Protein AF-A0A923SDI9-F1 (afdb_monomer_lite)

Foldseek 3Di:
DDDDDDPDDPPDQDVVNPPPPPPCPDPCCVVLVPQPVVRHDSVVVVVVCVVPNPVRVVVVVLVVVLVVCVVPPDPDPVSNVVNVVSVVVVVVVVVVVVVVVVVVVVVVVVVLVVCCVPPVVCNVVVVVVVVVVVVVVVD

Secondary structure (DSSP, 8-state):
--------------TT-----------THHHHHTS-TTT--HHHHHHHHHH--HHHHHHHHHHHHHHHHHHS--SSHHHHHHHHHHHHHHHHHHHHHHHHHHHHHHHHHHHHHHHHHH-GGGHHHHHHHHHHHHHHHT-

Radius of gyration: 24.6 Å; chains: 1; bounding box: 44×73×56 Å

Organism: NCBI:txid2764187

Structure (mmCIF, N/CA/C/O backbone):
data_AF-A0A923SDI9-F1
#
_entry.id   AF-A0A923SDI9-F1
#
loop_
_atom_site.group_PDB
_atom_site.id
_atom_site.type_symbol
_atom_site.label_atom_id
_atom_site.label_alt_id
_atom_site.label_comp_id
_atom_site.label_asym_id
_atom_site.label_entity_id
_atom_site.label_seq_id
_atom_site.pdbx_PDB_ins_code
_atom_site.Cartn_x
_atom_site.Cartn_y
_atom_site.Cartn_z
_atom_site.occupancy
_atom_site.B_iso_or_equiv
_atom_site.auth_seq_id
_atom_site.auth_comp_id
_atom_site.auth_asym_id
_atom_site.auth_atom_id
_atom_site.pdbx_PDB_model_num
ATOM 1 N N . MET A 1 1 ? -9.610 52.492 10.410 1.00 44.06 1 MET A N 1
ATOM 2 C CA . MET A 1 1 ? -9.908 52.065 9.026 1.00 44.06 1 MET A CA 1
ATOM 3 C C . MET A 1 1 ? -8.611 52.076 8.240 1.00 44.06 1 MET A C 1
ATOM 5 O O . MET A 1 1 ? -8.122 53.151 7.933 1.00 44.06 1 MET A O 1
ATOM 9 N N . PHE A 1 2 ? -8.050 50.902 7.959 1.00 43.84 2 PHE A N 1
ATOM 10 C CA . PHE A 1 2 ? -6.986 50.735 6.970 1.00 43.84 2 PHE A CA 1
ATOM 11 C C . PHE A 1 2 ? -7.549 49.837 5.867 1.00 43.84 2 PHE A C 1
ATOM 13 O O . PHE A 1 2 ? -7.864 48.682 6.156 1.00 43.84 2 PHE A O 1
ATOM 20 N N . PRO A 1 3 ? -7.784 50.359 4.655 1.00 58.84 3 PRO A N 1
ATOM 21 C CA . PRO A 1 3 ? -8.307 49.565 3.560 1.00 58.84 3 PRO A CA 1
ATOM 22 C C . PRO A 1 3 ? -7.143 48.948 2.758 1.00 58.84 3 PRO A C 1
ATOM 24 O O . PRO A 1 3 ? -6.046 49.500 2.744 1.00 58.84 3 PRO A O 1
ATOM 27 N N . TRP A 1 4 ? -7.422 47.840 2.061 1.00 59.81 4 TRP A N 1
ATOM 28 C CA . TRP A 1 4 ? -6.600 47.224 0.998 1.00 59.81 4 TRP A CA 1
ATOM 29 C C . TRP A 1 4 ? -5.514 46.211 1.415 1.00 59.81 4 TRP A C 1
ATOM 31 O O . TRP A 1 4 ? -4.319 46.428 1.243 1.00 59.81 4 TRP A O 1
ATOM 41 N N . PHE A 1 5 ? -5.955 45.017 1.826 1.00 55.94 5 PHE A N 1
ATOM 42 C CA . PHE A 1 5 ? -5.216 43.779 1.556 1.00 55.94 5 PHE A CA 1
ATOM 43 C C . PHE A 1 5 ? -5.423 43.394 0.084 1.00 55.94 5 PHE A C 1
ATOM 45 O O . PHE A 1 5 ? -6.479 42.876 -0.272 1.00 55.94 5 PHE A O 1
ATOM 52 N N . PHE A 1 6 ? -4.430 43.631 -0.772 1.00 58.03 6 PHE A N 1
ATOM 53 C CA . PHE A 1 6 ? -4.357 43.009 -2.096 1.00 58.03 6 PHE A CA 1
ATOM 54 C C . PHE A 1 6 ? -3.270 41.931 -2.057 1.00 58.03 6 PHE A C 1
ATOM 56 O O . PHE A 1 6 ? -2.078 42.219 -2.129 1.00 58.03 6 PHE A O 1
ATOM 63 N N . PHE A 1 7 ? -3.696 40.676 -1.902 1.00 59.56 7 PHE A N 1
ATOM 64 C CA . PHE A 1 7 ? -2.861 39.501 -2.131 1.00 59.56 7 PHE A CA 1
ATOM 65 C C . PHE A 1 7 ? -2.579 39.404 -3.633 1.00 59.56 7 PHE A C 1
ATOM 67 O O . PHE A 1 7 ? -3.379 38.861 -4.390 1.00 59.56 7 PHE A O 1
ATOM 74 N N . TRP A 1 8 ? -1.456 39.962 -4.076 1.00 56.59 8 TRP A N 1
ATOM 75 C CA . TRP A 1 8 ? -0.967 39.774 -5.437 1.00 56.59 8 TRP A CA 1
ATOM 76 C C . TRP A 1 8 ? 0.191 38.773 -5.414 1.00 56.59 8 TRP A C 1
ATOM 78 O O . TRP A 1 8 ? 1.306 39.110 -5.026 1.00 56.59 8 TRP A O 1
ATOM 88 N N . ALA A 1 9 ? -0.094 37.527 -5.798 1.00 61.22 9 ALA A N 1
ATOM 89 C CA . ALA A 1 9 ? 0.894 36.474 -6.024 1.00 61.22 9 ALA A CA 1
ATOM 90 C C . ALA A 1 9 ? 0.818 36.036 -7.498 1.00 61.22 9 ALA A C 1
ATOM 92 O O . ALA A 1 9 ? 0.114 35.073 -7.812 1.00 61.22 9 ALA A O 1
ATOM 93 N N . PRO A 1 10 ? 1.469 36.752 -8.434 1.00 60.97 10 PRO A N 1
ATOM 94 C CA . PRO A 1 10 ? 1.494 36.337 -9.828 1.00 60.97 10 PRO A CA 1
ATOM 95 C C . PRO A 1 10 ? 2.308 35.043 -9.943 1.00 60.97 10 PRO A C 1
ATOM 97 O O . PRO A 1 10 ? 3.524 35.026 -9.765 1.00 60.97 10 PRO A O 1
ATOM 100 N N . GLN A 1 11 ? 1.624 33.938 -10.223 1.00 64.25 11 GLN A N 1
ATOM 101 C CA . GLN A 1 11 ? 2.257 32.669 -10.566 1.00 64.25 11 GLN A CA 1
ATOM 102 C C . GLN A 1 11 ? 2.806 32.798 -11.994 1.00 64.25 11 GLN A C 1
ATOM 104 O O . GLN A 1 11 ? 2.059 32.698 -12.965 1.00 64.25 11 GLN A O 1
ATOM 109 N N . VAL A 1 12 ? 4.100 33.092 -12.128 1.00 59.28 12 VAL A N 1
ATOM 110 C CA . VAL A 1 12 ? 4.777 33.159 -13.430 1.00 59.28 12 VAL A CA 1
ATOM 111 C C . VAL A 1 12 ? 5.273 31.762 -13.791 1.00 59.28 12 VAL A C 1
ATOM 113 O O . VAL A 1 12 ? 6.305 31.313 -13.300 1.00 59.28 12 VAL A O 1
ATOM 116 N N . THR A 1 13 ? 4.539 31.064 -14.653 1.00 60.31 13 THR A N 1
ATOM 117 C CA . THR A 1 13 ? 4.985 29.797 -15.245 1.00 60.31 13 THR A CA 1
ATOM 118 C C . THR A 1 13 ? 5.762 30.082 -16.527 1.00 60.31 13 THR A C 1
ATOM 120 O O . THR A 1 13 ? 5.194 30.562 -17.509 1.00 60.31 13 THR A O 1
ATOM 123 N N . LEU A 1 14 ? 7.067 29.803 -16.525 1.00 65.94 14 LEU A N 1
ATOM 124 C CA . LEU A 1 14 ? 7.900 29.893 -17.725 1.00 65.94 14 LEU A CA 1
ATOM 125 C C . LEU A 1 14 ? 7.506 28.789 -18.725 1.00 65.94 14 LEU A C 1
ATOM 127 O O . LEU A 1 14 ? 7.235 27.659 -18.301 1.00 65.94 14 LEU A O 1
ATOM 131 N N . PRO A 1 15 ? 7.503 29.057 -20.045 1.00 50.81 15 PRO A N 1
ATOM 132 C CA . PRO A 1 15 ? 7.384 27.988 -21.029 1.00 50.81 15 PRO A CA 1
ATOM 133 C C . PRO A 1 15 ? 8.566 27.026 -20.824 1.00 50.81 15 PRO A C 1
ATOM 135 O O . PRO A 1 15 ? 9.697 27.477 -20.670 1.00 50.81 15 PRO A O 1
ATOM 138 N N . PHE A 1 16 ? 8.284 25.719 -20.763 1.00 56.66 16 PHE A N 1
ATOM 139 C CA . PHE A 1 16 ? 9.188 24.616 -20.366 1.00 56.66 16 PHE A CA 1
ATOM 140 C C . PHE A 1 16 ? 9.377 24.359 -18.854 1.00 56.66 16 PHE A C 1
ATOM 142 O O . PHE A 1 16 ? 10.070 23.413 -18.493 1.00 56.66 16 PHE A O 1
ATOM 149 N N . GLY A 1 17 ? 8.714 25.110 -17.969 1.00 58.06 17 GLY A N 1
ATOM 150 C CA . GLY A 1 17 ? 8.682 24.866 -16.517 1.00 58.06 17 GLY A CA 1
ATOM 151 C C . GLY A 1 17 ? 7.433 24.110 -16.050 1.00 58.06 17 GLY A C 1
ATOM 152 O O . GLY A 1 17 ? 6.750 24.569 -15.139 1.00 58.06 17 GLY A O 1
ATOM 153 N N . GLY A 1 18 ? 7.079 23.004 -16.713 1.00 61.44 18 GLY A N 1
ATOM 154 C CA . GLY A 1 18 ? 5.970 22.146 -16.274 1.00 61.44 18 GLY A CA 1
ATOM 155 C C . GLY A 1 18 ? 6.268 21.471 -14.931 1.00 61.44 18 GLY A C 1
ATOM 156 O O . GLY A 1 18 ? 7.435 21.349 -14.559 1.00 61.44 18 GLY A O 1
ATOM 157 N N . SER A 1 19 ? 5.225 21.030 -14.212 1.00 56.72 19 SER A N 1
ATOM 158 C CA . SER A 1 19 ? 5.360 20.268 -12.963 1.00 56.72 19 SER A CA 1
ATOM 159 C C . SER A 1 19 ? 6.345 19.122 -13.153 1.00 56.72 19 SER A C 1
ATOM 161 O O . SER A 1 19 ? 6.042 18.121 -13.802 1.00 56.72 19 SER A O 1
ATOM 163 N N . VAL A 1 20 ? 7.541 19.281 -12.594 1.00 54.09 20 VAL A N 1
ATOM 164 C CA . VAL A 1 20 ? 8.509 18.201 -12.515 1.00 54.09 20 VAL A CA 1
ATOM 165 C C . VAL A 1 20 ? 7.911 17.209 -11.529 1.00 54.09 20 VAL A C 1
ATOM 167 O O . VAL A 1 20 ? 7.858 17.487 -10.331 1.00 54.09 20 VAL A O 1
ATOM 170 N N . ALA A 1 21 ? 7.422 16.073 -12.022 1.00 50.22 21 ALA A N 1
ATOM 171 C CA . ALA A 1 21 ? 7.197 14.907 -11.184 1.00 50.22 21 ALA A CA 1
ATOM 172 C C . ALA A 1 21 ? 8.580 14.426 -10.728 1.00 50.22 21 ALA A C 1
ATOM 174 O O . ALA A 1 21 ? 9.191 13.551 -11.336 1.00 50.22 21 ALA A O 1
ATOM 175 N N . GLN A 1 22 ? 9.141 15.095 -9.719 1.00 44.72 22 GLN A N 1
ATOM 176 C CA . GLN A 1 22 ? 10.300 14.573 -9.021 1.00 44.72 22 GLN A CA 1
ATOM 177 C C . GLN A 1 22 ? 9.825 13.315 -8.311 1.00 44.72 22 GLN A C 1
ATOM 179 O O . GLN A 1 22 ? 9.037 13.383 -7.368 1.00 44.72 22 GLN A O 1
ATOM 184 N N . GLN A 1 23 ? 10.302 12.167 -8.779 1.00 46.09 23 GLN A N 1
ATOM 185 C CA . GLN A 1 23 ? 10.307 10.950 -7.990 1.00 46.09 23 GLN A CA 1
ATOM 186 C C . GLN A 1 23 ? 11.267 11.195 -6.825 1.00 46.09 23 GLN A C 1
ATOM 188 O O . GLN A 1 23 ? 12.472 10.972 -6.913 1.00 46.09 23 GLN A O 1
ATOM 193 N N . ILE A 1 24 ? 10.729 11.776 -5.755 1.00 39.97 24 ILE A N 1
ATOM 194 C CA . ILE A 1 24 ? 11.396 11.848 -4.466 1.00 39.97 24 ILE A CA 1
ATOM 195 C C . ILE A 1 24 ? 11.238 10.449 -3.881 1.00 39.97 24 ILE A C 1
ATOM 197 O O . ILE A 1 24 ? 10.282 10.188 -3.161 1.00 39.97 24 ILE A O 1
ATOM 201 N N . GLU A 1 25 ? 12.135 9.530 -4.228 1.00 43.91 25 GLU A N 1
ATOM 202 C CA . GLU A 1 25 ? 12.430 8.408 -3.340 1.00 43.91 25 GLU A CA 1
ATOM 203 C C . GLU A 1 25 ? 13.162 9.023 -2.146 1.00 43.91 25 GLU A C 1
ATOM 205 O O . GLU A 1 25 ? 14.319 9.431 -2.286 1.00 43.91 25 GLU A O 1
ATOM 210 N N . PRO A 1 26 ? 12.501 9.225 -0.993 1.00 44.53 26 PRO A N 1
ATOM 211 C CA . PRO A 1 26 ? 13.166 9.843 0.133 1.00 44.53 26 PRO A CA 1
ATOM 212 C C . PRO A 1 26 ? 14.216 8.841 0.594 1.00 44.53 26 PRO A C 1
ATOM 214 O O . PRO A 1 26 ? 13.867 7.717 0.953 1.00 44.53 26 PRO A O 1
ATOM 217 N N . ASP A 1 27 ? 15.490 9.228 0.607 1.00 51.22 27 ASP A N 1
ATOM 218 C CA . ASP A 1 27 ? 16.505 8.449 1.305 1.00 51.22 27 ASP A CA 1
ATOM 219 C C . ASP A 1 27 ? 16.115 8.397 2.786 1.00 51.22 27 ASP A C 1
ATOM 221 O O . ASP A 1 27 ? 16.438 9.296 3.551 1.00 51.22 27 ASP A O 1
ATOM 225 N N . THR A 1 28 ? 15.396 7.362 3.223 1.00 59.88 28 THR A N 1
ATOM 226 C CA . THR A 1 28 ? 14.901 7.258 4.602 1.00 59.88 28 THR A CA 1
ATOM 227 C C . THR A 1 28 ? 16.031 7.135 5.628 1.00 59.88 28 THR A C 1
ATOM 229 O O . THR A 1 28 ? 15.759 7.032 6.823 1.00 59.88 28 THR A O 1
ATOM 232 N N . SER A 1 29 ? 17.306 7.163 5.209 1.00 62.03 29 SER A N 1
ATOM 233 C CA . SER A 1 29 ? 18.434 7.329 6.120 1.00 62.03 29 SER A CA 1
ATOM 234 C C . SER A 1 29 ? 18.235 8.523 7.057 1.00 62.03 29 SER 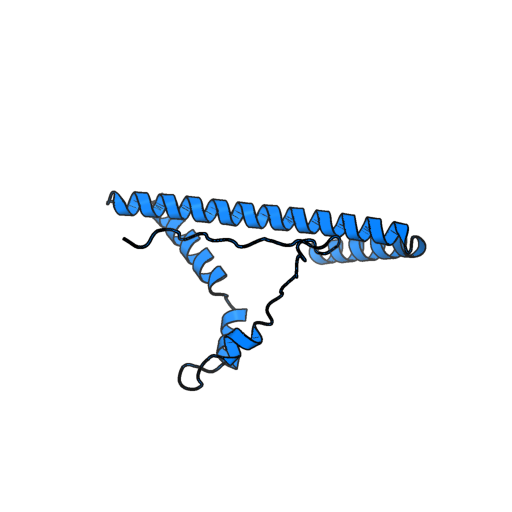A C 1
ATOM 236 O O . SER A 1 29 ? 18.514 8.364 8.242 1.00 62.03 29 SER A O 1
ATOM 238 N N . TRP A 1 30 ? 17.658 9.645 6.595 1.00 61.78 30 TRP A N 1
ATOM 239 C CA . TRP A 1 30 ? 17.371 10.815 7.441 1.00 61.78 30 TRP A CA 1
ATOM 240 C C . TRP A 1 30 ? 16.328 10.530 8.531 1.00 61.78 30 TRP A C 1
ATOM 242 O O . TRP A 1 30 ? 16.444 11.061 9.634 1.00 61.78 30 TRP A O 1
ATOM 252 N N . PHE A 1 31 ? 15.345 9.662 8.260 1.00 65.38 31 PHE A N 1
ATOM 253 C CA . PHE A 1 31 ? 14.295 9.293 9.215 1.00 65.38 31 PHE A CA 1
ATOM 254 C C . PHE A 1 31 ? 14.873 8.519 10.408 1.00 65.38 31 PHE A C 1
ATOM 256 O O . PHE A 1 31 ? 14.553 8.815 11.555 1.00 65.38 31 PHE A O 1
ATOM 263 N N . PHE A 1 32 ? 15.786 7.577 10.148 1.00 61.78 32 PHE A N 1
ATOM 264 C CA . PHE A 1 32 ? 16.441 6.794 11.205 1.00 61.78 32 PHE A CA 1
ATOM 265 C C . PHE A 1 32 ? 17.663 7.501 11.810 1.00 61.78 32 PHE A C 1
ATOM 267 O O . PHE A 1 32 ? 17.962 7.305 12.984 1.00 61.78 32 PHE A O 1
ATOM 274 N N . ALA A 1 33 ? 18.373 8.335 11.044 1.00 60.53 33 ALA A N 1
ATOM 275 C CA . ALA A 1 33 ? 19.525 9.100 11.530 1.00 60.53 33 ALA A CA 1
ATOM 276 C C . ALA A 1 33 ? 19.131 10.238 12.485 1.00 60.53 33 ALA A C 1
ATOM 278 O O . ALA A 1 33 ? 19.978 10.721 13.232 1.00 60.53 33 ALA A O 1
ATOM 279 N N . GLY A 1 34 ? 17.863 10.657 12.468 1.00 61.69 34 GLY A N 1
ATOM 280 C CA . GLY A 1 34 ? 17.315 11.650 13.390 1.00 61.69 34 GLY A CA 1
ATOM 281 C C . GLY A 1 34 ? 16.914 11.102 14.761 1.00 61.69 34 GLY A C 1
ATOM 282 O O . GLY A 1 34 ? 16.484 11.897 15.592 1.00 61.69 34 GLY A O 1
ATOM 283 N N . ILE A 1 35 ? 17.025 9.789 15.010 1.00 59.94 35 ILE A N 1
ATOM 284 C CA . ILE A 1 35 ? 16.689 9.190 16.308 1.00 59.94 35 ILE A CA 1
ATOM 285 C C . ILE A 1 35 ? 17.804 9.545 17.306 1.00 59.94 35 ILE A C 1
ATOM 287 O O . ILE A 1 35 ? 18.949 9.125 17.106 1.00 59.94 35 ILE A O 1
ATOM 291 N N . PRO A 1 36 ? 17.506 10.325 18.363 1.00 56.25 36 PRO A N 1
ATOM 292 C CA . PRO A 1 36 ? 18.473 10.630 19.411 1.00 56.25 36 PRO A CA 1
ATOM 293 C C . PRO A 1 36 ? 19.029 9.334 20.022 1.00 56.25 36 PRO A C 1
ATOM 295 O O . PRO A 1 36 ? 18.276 8.384 20.228 1.00 56.25 36 PRO A O 1
ATOM 298 N N . GLN A 1 37 ? 20.333 9.265 20.317 1.00 60.50 37 GLN A N 1
ATOM 299 C CA . GLN A 1 37 ? 20.951 8.035 20.855 1.00 60.50 37 GLN A CA 1
ATOM 300 C C . GLN A 1 37 ? 20.368 7.606 22.215 1.00 60.50 37 GLN A C 1
ATOM 302 O O . GLN A 1 37 ? 20.487 6.448 22.604 1.00 60.50 37 GLN A O 1
ATOM 307 N N . ASP A 1 38 ? 19.735 8.534 22.930 1.00 64.00 38 ASP A N 1
ATOM 308 C CA . ASP A 1 38 ? 18.982 8.326 24.166 1.00 64.00 38 ASP A CA 1
ATOM 309 C C . ASP A 1 38 ? 17.543 7.825 23.942 1.00 64.00 38 ASP A C 1
ATOM 311 O O . ASP A 1 38 ? 16.926 7.320 24.878 1.00 64.00 38 ASP A O 1
ATOM 315 N N . ALA A 1 39 ? 17.015 7.917 22.717 1.00 58.72 39 ALA A N 1
ATOM 316 C CA . ALA A 1 39 ? 15.681 7.448 22.338 1.00 58.72 39 ALA A CA 1
ATOM 317 C C . ALA A 1 39 ? 15.681 6.055 21.675 1.00 58.72 39 ALA A C 1
ATOM 319 O O . ALA A 1 39 ? 14.643 5.395 21.670 1.00 58.72 39 ALA A O 1
ATOM 320 N N . GLY A 1 40 ? 16.816 5.593 21.134 1.00 66.12 40 GLY A N 1
ATOM 321 C CA . GLY A 1 40 ? 16.952 4.258 20.538 1.00 66.12 40 GLY A CA 1
ATOM 322 C C . GLY A 1 40 ? 18.235 4.068 19.719 1.00 66.12 40 GLY A C 1
ATOM 323 O O . GLY A 1 40 ? 18.979 5.017 19.482 1.00 66.12 40 GLY A O 1
ATOM 324 N N . ASP A 1 41 ? 18.496 2.833 19.269 1.00 75.75 41 ASP A N 1
ATOM 325 C CA . ASP A 1 41 ? 19.596 2.519 18.339 1.00 75.75 41 ASP A CA 1
ATOM 326 C C . ASP A 1 41 ? 19.087 2.559 16.883 1.00 75.75 41 ASP A C 1
ATOM 328 O O . ASP A 1 41 ? 18.350 1.657 16.471 1.00 75.75 41 ASP A O 1
ATOM 332 N N . PRO A 1 42 ? 19.528 3.527 16.055 1.00 74.12 42 PRO A N 1
ATOM 333 C CA . PRO A 1 42 ? 19.116 3.648 14.655 1.00 74.12 42 PRO A CA 1
ATOM 334 C C . PRO A 1 42 ? 19.307 2.381 13.810 1.00 74.12 42 PRO A C 1
ATOM 336 O O . PRO A 1 42 ? 18.553 2.139 12.864 1.00 74.12 42 PRO A O 1
ATOM 339 N N . ARG A 1 43 ? 20.328 1.562 14.107 1.00 75.81 43 ARG A N 1
ATOM 340 C CA . ARG A 1 43 ? 20.583 0.310 13.374 1.00 75.81 43 ARG A CA 1
ATOM 341 C C . ARG A 1 43 ? 19.566 -0.760 13.740 1.00 75.81 43 ARG A C 1
ATOM 343 O O . ARG A 1 43 ? 19.169 -1.535 12.871 1.00 75.81 43 ARG A O 1
ATOM 350 N N . LEU A 1 44 ? 19.178 -0.817 15.010 1.00 76.69 44 LEU A N 1
ATOM 351 C CA . LEU A 1 44 ? 18.141 -1.719 15.492 1.00 76.69 44 LEU A CA 1
ATOM 352 C C . LEU A 1 44 ? 16.771 -1.296 14.955 1.00 76.69 44 LEU A C 1
ATOM 354 O O . LEU A 1 44 ? 16.048 -2.139 14.434 1.00 76.69 44 LEU A O 1
ATOM 358 N N . GLU A 1 45 ? 16.461 -0.001 14.994 1.00 73.56 45 GLU A N 1
ATOM 359 C CA . GLU A 1 45 ? 15.200 0.559 14.490 1.00 73.56 45 GLU A CA 1
ATOM 360 C C . GLU A 1 45 ? 15.016 0.310 12.988 1.00 73.56 45 GLU A C 1
ATOM 362 O O . GLU A 1 45 ? 13.936 -0.078 12.546 1.00 73.56 45 GLU A O 1
ATOM 367 N N . ARG A 1 46 ? 16.090 0.415 12.191 1.00 75.94 46 ARG A N 1
ATOM 368 C CA . ARG A 1 46 ? 16.046 0.043 10.767 1.00 75.94 46 ARG A CA 1
ATOM 369 C C . ARG A 1 46 ? 15.711 -1.437 10.569 1.00 75.94 46 ARG A C 1
ATOM 371 O O . ARG A 1 46 ? 14.848 -1.761 9.760 1.00 75.94 46 ARG A O 1
ATOM 378 N N . LYS A 1 47 ? 16.353 -2.329 11.331 1.00 78.56 47 LYS A N 1
ATOM 379 C CA . LYS A 1 47 ? 16.061 -3.772 11.279 1.00 78.56 47 LYS A CA 1
ATOM 380 C C . LYS A 1 47 ? 14.626 -4.077 11.716 1.00 78.56 47 LYS A C 1
ATOM 382 O O . LYS A 1 47 ? 13.979 -4.929 11.121 1.00 78.56 47 LYS A O 1
ATOM 387 N N . ALA A 1 48 ? 14.113 -3.386 12.733 1.00 77.81 48 ALA A N 1
ATOM 388 C CA . ALA A 1 48 ? 12.727 -3.530 13.174 1.00 77.81 48 ALA A CA 1
ATOM 389 C C . ALA A 1 48 ? 11.734 -3.056 12.097 1.00 77.81 48 ALA A C 1
ATOM 391 O O . ALA A 1 48 ? 10.741 -3.733 11.826 1.00 77.81 48 ALA A O 1
ATOM 392 N N . PHE A 1 49 ? 12.037 -1.941 11.429 1.00 75.69 49 PHE A N 1
ATOM 393 C CA . PHE A 1 49 ? 11.245 -1.427 10.313 1.00 75.69 49 PHE A CA 1
ATOM 394 C C . PHE A 1 49 ? 11.214 -2.388 9.113 1.00 75.69 49 PHE A C 1
ATOM 396 O O . PHE A 1 49 ? 10.162 -2.547 8.493 1.00 75.69 49 PHE A O 1
ATOM 403 N N . GLU A 1 50 ? 12.328 -3.064 8.811 1.00 75.81 50 GLU A N 1
ATOM 404 C CA . GLU A 1 50 ? 12.402 -4.100 7.766 1.00 75.81 50 GLU A CA 1
ATOM 405 C C . GLU A 1 50 ? 11.509 -5.314 8.072 1.00 75.81 50 GLU A C 1
ATOM 407 O O . GLU A 1 50 ? 10.941 -5.905 7.153 1.00 75.81 50 GLU A O 1
ATOM 412 N N . ILE A 1 51 ? 11.339 -5.674 9.350 1.00 80.56 51 ILE A N 1
ATOM 413 C CA . ILE A 1 51 ? 10.458 -6.777 9.766 1.00 80.56 51 ILE A CA 1
ATOM 414 C C . ILE A 1 51 ? 8.987 -6.395 9.559 1.00 80.56 51 ILE A C 1
ATOM 416 O O . ILE A 1 51 ? 8.218 -7.147 8.954 1.00 80.56 51 ILE A O 1
ATOM 420 N N . ALA A 1 52 ? 8.577 -5.231 10.063 1.00 77.31 52 ALA A N 1
ATOM 421 C CA . ALA A 1 52 ? 7.231 -4.716 9.860 1.00 77.31 52 ALA A CA 1
ATOM 422 C C . ALA A 1 52 ? 7.218 -3.192 9.958 1.00 77.31 52 ALA A C 1
ATOM 424 O O . ALA A 1 52 ? 7.270 -2.629 11.053 1.00 77.31 52 ALA A O 1
ATOM 425 N N . SER A 1 53 ? 7.057 -2.527 8.815 1.00 82.75 53 SER A N 1
ATOM 426 C CA . SER A 1 53 ? 6.832 -1.084 8.792 1.00 82.75 53 SER A CA 1
ATOM 427 C C . SER A 1 53 ? 5.570 -0.722 9.583 1.00 82.75 53 SER A C 1
ATOM 429 O O . SER A 1 53 ? 4.619 -1.506 9.659 1.00 82.75 53 SER A O 1
ATOM 431 N N . TYR A 1 54 ? 5.518 0.491 10.138 1.00 79.62 54 TYR A N 1
ATOM 432 C CA . TYR A 1 54 ? 4.330 0.972 10.854 1.00 79.62 54 TYR A CA 1
ATOM 433 C C . TYR A 1 54 ? 3.054 0.870 10.007 1.00 79.62 54 TYR A C 1
ATOM 435 O O . TYR A 1 54 ? 2.001 0.501 10.520 1.00 79.62 54 TYR A O 1
ATOM 443 N N . GLY A 1 55 ? 3.151 1.117 8.696 1.00 82.25 55 GLY A N 1
ATOM 444 C CA . GLY A 1 55 ? 2.034 0.929 7.769 1.00 82.25 55 GLY A CA 1
ATOM 445 C C . GLY A 1 55 ? 1.547 -0.522 7.711 1.00 82.25 55 GLY A C 1
ATOM 446 O O . GLY A 1 55 ? 0.344 -0.761 7.775 1.00 82.25 55 GLY A O 1
ATOM 447 N N . ARG A 1 56 ? 2.464 -1.500 7.675 1.00 85.12 56 ARG A N 1
ATOM 448 C CA . ARG A 1 56 ? 2.115 -2.930 7.713 1.00 85.12 56 ARG A CA 1
ATOM 449 C C . ARG A 1 56 ? 1.455 -3.317 9.036 1.00 85.12 56 ARG A C 1
ATOM 451 O O . ARG A 1 56 ? 0.463 -4.037 9.029 1.00 85.12 56 ARG A O 1
ATOM 458 N N . GLN A 1 57 ? 1.974 -2.816 10.158 1.00 84.50 57 GLN A N 1
ATOM 459 C CA . GLN A 1 57 ? 1.394 -3.062 11.482 1.00 84.50 57 GLN A CA 1
ATOM 460 C C . GLN A 1 57 ? -0.033 -2.496 11.589 1.00 84.50 57 GLN A C 1
ATOM 462 O O . GLN A 1 57 ? -0.938 -3.188 12.050 1.00 84.50 57 GLN A O 1
ATOM 467 N N . LEU A 1 58 ? -0.252 -1.263 11.117 1.00 87.62 58 LEU A N 1
ATOM 468 C CA . LEU A 1 58 ? -1.574 -0.627 11.092 1.00 87.62 58 LEU A CA 1
ATOM 469 C C . LEU A 1 58 ? -2.550 -1.339 10.149 1.00 87.62 58 LEU A C 1
ATOM 471 O O . LEU A 1 58 ? -3.730 -1.453 10.482 1.00 87.62 58 LEU A O 1
ATOM 475 N N . GLY A 1 59 ? -2.068 -1.835 9.006 1.00 88.56 59 GLY A N 1
ATOM 476 C CA . GLY A 1 59 ? -2.854 -2.665 8.092 1.00 88.56 59 GLY A CA 1
ATOM 477 C C . GLY A 1 59 ? -3.375 -3.923 8.786 1.00 88.56 59 GLY A C 1
ATOM 478 O O . GLY A 1 59 ? -4.585 -4.116 8.865 1.00 88.56 59 GLY A O 1
ATOM 479 N N . LEU A 1 60 ? -2.477 -4.695 9.408 1.00 92.56 60 LEU A N 1
ATOM 480 C CA . LEU A 1 60 ? -2.837 -5.906 10.156 1.00 92.56 60 LEU A CA 1
ATOM 481 C C . LEU A 1 60 ? -3.813 -5.616 11.304 1.00 92.56 60 LEU A C 1
ATOM 483 O O . LEU A 1 60 ? -4.803 -6.323 11.478 1.00 92.56 60 LEU A O 1
ATOM 487 N N . LEU A 1 61 ? -3.570 -4.554 12.081 1.00 93.69 61 LEU A N 1
ATOM 488 C CA . LEU A 1 61 ? -4.484 -4.153 13.151 1.00 93.69 61 LEU A CA 1
ATOM 489 C C . LEU A 1 61 ? -5.873 -3.800 12.600 1.00 93.69 61 LEU A C 1
ATOM 491 O O . LEU A 1 61 ? -6.883 -4.158 13.202 1.00 93.69 61 LEU A O 1
ATOM 495 N N . THR A 1 62 ? -5.929 -3.114 11.457 1.00 93.25 62 THR A N 1
ATOM 496 C CA . THR A 1 62 ? -7.187 -2.740 10.801 1.00 93.25 62 THR A CA 1
ATOM 497 C C . THR A 1 62 ? -7.953 -3.974 10.337 1.00 93.25 62 THR A C 1
ATOM 499 O O . THR A 1 62 ? -9.150 -4.061 10.602 1.00 93.25 62 THR A O 1
ATOM 502 N N . GLU A 1 63 ? -7.280 -4.940 9.710 1.00 93.31 63 GLU A N 1
ATOM 503 C CA . GLU A 1 63 ? -7.877 -6.213 9.285 1.00 93.31 63 GLU A CA 1
ATOM 504 C C . GLU A 1 63 ? -8.497 -6.964 10.469 1.00 93.31 63 GLU A C 1
ATOM 506 O O . GLU A 1 63 ? -9.674 -7.327 10.427 1.00 93.31 63 GLU A O 1
ATOM 511 N N . VAL A 1 64 ? -7.747 -7.108 11.567 1.00 95.75 64 VAL A N 1
ATOM 512 C CA . VAL A 1 64 ? -8.230 -7.768 12.790 1.00 95.75 64 VAL A CA 1
ATOM 513 C C . VAL A 1 64 ? -9.418 -7.018 13.398 1.00 95.75 64 VAL A C 1
ATOM 515 O O . VAL A 1 64 ? -10.424 -7.632 13.747 1.00 95.75 64 VAL A O 1
ATOM 518 N N . ILE A 1 65 ? -9.345 -5.688 13.516 1.00 94.94 65 ILE A N 1
ATOM 519 C CA . ILE A 1 65 ? -10.452 -4.882 14.057 1.00 94.94 65 ILE A CA 1
ATOM 520 C C . ILE A 1 65 ? -11.698 -5.000 13.175 1.00 94.94 65 ILE A C 1
ATOM 522 O O . ILE A 1 65 ? -12.807 -5.049 13.707 1.00 94.94 65 ILE A O 1
ATOM 526 N N . MET A 1 66 ? -11.543 -5.044 11.850 1.00 93.50 66 MET A N 1
ATOM 527 C CA . MET A 1 66 ? -12.665 -5.201 10.924 1.00 93.50 66 MET A CA 1
ATOM 528 C C . MET A 1 66 ? -13.358 -6.545 11.083 1.00 93.50 66 MET A C 1
ATOM 530 O O . MET A 1 66 ? -14.588 -6.569 11.154 1.00 93.50 66 MET A O 1
ATOM 534 N N . ASP A 1 67 ? -12.590 -7.629 11.186 1.00 95.19 67 ASP A N 1
ATOM 535 C CA . ASP A 1 67 ? -13.133 -8.968 11.411 1.00 95.19 67 ASP A CA 1
ATOM 536 C C . ASP A 1 67 ? -13.880 -9.051 12.753 1.00 95.19 67 ASP A C 1
ATOM 538 O O . ASP A 1 67 ? -15.050 -9.441 12.812 1.00 95.19 67 ASP A O 1
ATOM 542 N N . LEU A 1 68 ? -13.266 -8.551 13.830 1.00 95.81 68 LEU A N 1
ATOM 543 C CA . LEU A 1 68 ? -13.904 -8.493 15.148 1.00 95.81 68 LEU A CA 1
ATOM 544 C C . LEU A 1 68 ? -15.182 -7.645 15.137 1.00 95.81 68 LEU A C 1
ATOM 546 O O . LEU A 1 68 ? -16.195 -8.032 15.719 1.00 95.81 68 LEU A O 1
ATOM 550 N N . ALA A 1 69 ? -15.164 -6.495 14.461 1.00 94.69 69 ALA A N 1
ATOM 551 C CA . ALA A 1 69 ? -16.309 -5.595 14.382 1.00 94.69 69 ALA A CA 1
ATOM 552 C C . ALA A 1 69 ? -17.422 -6.098 13.446 1.00 94.69 69 ALA A C 1
ATOM 554 O O . ALA A 1 69 ? -18.560 -5.633 13.557 1.00 94.69 69 ALA A O 1
ATOM 555 N N . ALA A 1 70 ? -17.119 -7.024 12.530 1.00 92.69 70 ALA A N 1
ATOM 556 C CA . ALA A 1 70 ? -18.125 -7.732 11.742 1.00 92.69 70 ALA A CA 1
ATOM 557 C C . ALA A 1 70 ? -18.926 -8.707 12.617 1.00 92.69 70 ALA A C 1
ATOM 559 O O . ALA A 1 70 ? -20.141 -8.814 12.458 1.00 92.69 70 ALA A O 1
ATOM 560 N N . GLN A 1 71 ? -18.264 -9.354 13.579 1.00 94.88 71 GLN A N 1
ATOM 561 C CA . GLN A 1 71 ? -18.894 -10.268 14.535 1.00 94.88 71 GLN A CA 1
ATOM 562 C C . GLN A 1 71 ? -19.604 -9.513 15.668 1.00 94.88 71 GLN A C 1
ATOM 564 O O . GLN A 1 71 ? -20.735 -9.835 16.027 1.00 94.88 71 GLN A O 1
ATOM 569 N N . THR A 1 72 ? -18.950 -8.489 16.227 1.00 95.50 72 THR A N 1
ATOM 570 C CA . THR A 1 72 ? -19.477 -7.667 17.326 1.00 95.50 72 THR A CA 1
ATOM 571 C C . THR A 1 72 ? -19.365 -6.178 16.989 1.00 95.50 72 THR A C 1
ATOM 573 O O . THR A 1 72 ? -18.363 -5.530 17.308 1.00 95.50 72 THR A O 1
ATOM 576 N N . PRO A 1 73 ? -20.395 -5.590 16.356 1.00 92.38 73 PRO A N 1
ATOM 577 C CA . PRO A 1 73 ? -20.388 -4.174 16.020 1.00 92.38 73 PRO A CA 1
ATOM 578 C C . PRO A 1 73 ? -20.330 -3.268 17.265 1.00 92.38 73 PRO A C 1
ATOM 580 O O . PRO A 1 73 ? -20.915 -3.597 18.300 1.00 92.38 73 PRO A O 1
ATOM 583 N N . PRO A 1 74 ? -19.713 -2.073 17.177 1.00 95.12 74 PRO A N 1
ATOM 584 C CA . PRO A 1 74 ? -19.674 -1.133 18.291 1.00 95.12 74 PRO A CA 1
ATOM 585 C C . PRO A 1 74 ? -21.072 -0.737 18.793 1.00 95.12 74 PRO A C 1
ATOM 587 O O . PRO A 1 74 ? -21.946 -0.317 18.025 1.00 95.12 74 PRO A O 1
ATOM 590 N N . ALA A 1 75 ? -21.264 -0.799 20.113 1.00 94.75 75 ALA A N 1
ATOM 591 C CA . ALA A 1 75 ? -22.544 -0.497 20.756 1.00 94.75 75 ALA A CA 1
ATOM 592 C C . ALA A 1 75 ? -22.922 0.995 20.683 1.00 94.75 75 ALA A C 1
ATOM 594 O O . ALA A 1 75 ? -24.102 1.346 20.580 1.00 94.75 75 ALA A O 1
ATOM 595 N N . THR A 1 76 ? -21.935 1.894 20.683 1.00 96.88 76 THR A N 1
ATOM 596 C CA . THR A 1 76 ? -22.167 3.343 20.657 1.00 96.88 76 THR A CA 1
ATOM 597 C C . THR A 1 76 ? -22.333 3.868 19.230 1.00 96.88 76 THR A C 1
ATOM 599 O O . THR A 1 76 ? -21.729 3.368 18.279 1.00 96.88 76 THR A O 1
ATOM 602 N N . ALA A 1 77 ? -23.124 4.934 19.066 1.00 95.75 77 ALA A N 1
ATOM 603 C CA . ALA A 1 77 ? -23.273 5.605 17.772 1.00 95.75 77 ALA A CA 1
ATOM 604 C C . ALA A 1 77 ? -21.933 6.148 17.248 1.00 95.75 77 ALA A C 1
ATOM 606 O O . ALA A 1 77 ? -21.654 6.065 16.053 1.00 95.75 77 ALA A O 1
ATOM 607 N N . GLN A 1 78 ? -21.085 6.655 18.149 1.00 96.19 78 GLN A N 1
ATOM 608 C CA . GLN A 1 78 ? -19.752 7.132 17.797 1.00 96.19 78 GLN A CA 1
ATOM 609 C C . GLN A 1 78 ? -18.852 5.992 17.310 1.00 96.19 78 GLN A C 1
ATOM 611 O O . GLN A 1 78 ? -18.186 6.147 16.291 1.00 96.19 78 GLN A O 1
ATOM 616 N N . GLY A 1 79 ? -18.881 4.831 17.973 1.00 94.62 79 GLY A N 1
ATOM 617 C CA . GLY A 1 79 ? -18.119 3.657 17.547 1.00 94.62 79 GLY A CA 1
ATOM 618 C C . GLY A 1 79 ? -18.515 3.180 16.149 1.00 94.62 79 GLY A C 1
ATOM 619 O O . GLY A 1 79 ? -17.645 2.915 15.325 1.00 94.62 79 GLY A O 1
ATOM 620 N N . ARG A 1 80 ? -19.819 3.160 15.836 1.00 95.38 80 ARG A N 1
ATOM 621 C CA . ARG A 1 80 ? -20.306 2.817 14.487 1.00 95.38 80 ARG A CA 1
ATOM 622 C C . ARG A 1 80 ? -19.824 3.802 13.420 1.00 95.38 80 ARG A C 1
ATOM 624 O O . ARG A 1 80 ? -19.394 3.367 12.357 1.00 95.38 80 ARG A O 1
ATOM 631 N N . LYS A 1 81 ? -19.833 5.109 13.714 1.00 97.12 81 LYS A N 1
ATOM 632 C CA . LYS A 1 81 ? -19.287 6.139 12.809 1.00 97.12 81 LYS A CA 1
ATOM 633 C C . LYS A 1 81 ? -17.783 5.969 12.583 1.00 97.12 81 LYS A C 1
ATOM 635 O O . LYS A 1 81 ? -17.327 6.081 11.450 1.00 97.12 81 LYS A O 1
ATOM 640 N N . SER A 1 82 ? -17.014 5.688 13.636 1.00 95.31 82 SER A N 1
ATOM 641 C CA . SER A 1 82 ? -15.572 5.441 13.514 1.00 95.31 82 SER A CA 1
ATOM 642 C C . SER A 1 82 ? -15.274 4.188 12.691 1.00 95.31 82 SER A C 1
ATOM 644 O O . SER A 1 82 ? -14.401 4.230 11.831 1.00 95.31 82 SER A O 1
ATOM 646 N N . LEU A 1 83 ? -16.032 3.105 12.893 1.00 95.31 83 LEU A N 1
ATOM 647 C CA . LEU A 1 83 ? -15.895 1.879 12.105 1.00 95.31 83 LEU A CA 1
ATOM 648 C C . LEU A 1 83 ? -16.206 2.115 10.622 1.00 95.31 83 LEU A C 1
ATOM 650 O O . LEU A 1 83 ? -15.476 1.633 9.762 1.00 95.31 83 LEU A O 1
ATOM 654 N N . GLN A 1 84 ? -17.254 2.885 10.316 1.00 95.81 84 GLN A N 1
ATOM 655 C CA . GLN A 1 84 ? -17.571 3.263 8.938 1.00 95.81 84 GLN A CA 1
ATOM 656 C C . GLN A 1 84 ? -16.414 4.036 8.289 1.00 95.81 84 GLN A C 1
ATOM 658 O O . GLN A 1 84 ? -15.973 3.671 7.205 1.00 95.81 84 GLN A O 1
ATOM 663 N N . ARG A 1 85 ? -15.873 5.051 8.975 1.00 96.00 85 ARG A N 1
ATOM 664 C CA . ARG A 1 85 ? -14.716 5.813 8.478 1.00 96.00 85 ARG A CA 1
ATOM 665 C C . ARG A 1 85 ? -13.496 4.929 8.246 1.00 96.00 85 ARG A C 1
ATOM 667 O O . ARG A 1 85 ? -12.789 5.117 7.265 1.00 96.00 85 ARG A O 1
ATOM 674 N N . LEU A 1 86 ? -13.249 3.966 9.133 1.00 94.75 86 LEU A N 1
ATOM 675 C CA . LEU A 1 86 ? -12.128 3.042 8.988 1.00 94.75 86 LEU A CA 1
ATOM 676 C C . LEU A 1 86 ? -12.297 2.139 7.750 1.00 94.75 86 LEU A C 1
ATOM 678 O O . LEU A 1 86 ? -11.324 1.926 7.036 1.00 94.75 86 LEU A O 1
ATOM 682 N N . ARG A 1 87 ? -13.526 1.703 7.428 1.00 94.50 87 ARG A N 1
ATOM 683 C CA . ARG A 1 87 ? -13.824 0.988 6.169 1.00 94.50 87 ARG A CA 1
ATOM 684 C C . ARG A 1 87 ? -13.604 1.860 4.938 1.00 94.50 87 ARG A C 1
ATOM 686 O O . ARG A 1 87 ? -13.000 1.409 3.975 1.00 94.50 87 ARG A O 1
ATOM 693 N N . GLU A 1 88 ? -14.067 3.107 4.972 1.00 96.12 88 GLU A N 1
ATOM 694 C CA . GLU A 1 88 ? -13.861 4.061 3.873 1.00 96.12 88 GLU A CA 1
ATOM 695 C C . GLU A 1 88 ? -12.367 4.313 3.623 1.00 96.12 88 GLU A C 1
ATOM 697 O O . GLU A 1 88 ? -11.929 4.362 2.477 1.00 96.12 88 GLU A O 1
ATOM 702 N N . ILE A 1 89 ? -11.568 4.435 4.689 1.00 92.88 89 ILE A N 1
ATOM 703 C CA . ILE A 1 89 ? -10.110 4.567 4.586 1.00 92.88 89 ILE A CA 1
ATOM 704 C C . ILE A 1 89 ? -9.494 3.308 3.970 1.00 92.88 89 ILE A C 1
ATOM 706 O O . ILE A 1 89 ? -8.684 3.434 3.057 1.00 92.88 89 ILE A O 1
ATOM 710 N N . GLN A 1 90 ? -9.885 2.117 4.433 1.00 90.56 90 GLN A N 1
ATOM 711 C CA . GLN A 1 90 ? -9.376 0.852 3.901 1.00 90.56 90 GLN A CA 1
ATOM 712 C C . GLN A 1 90 ? -9.659 0.721 2.399 1.00 90.56 90 GLN A C 1
ATOM 714 O O . GLN A 1 90 ? -8.736 0.465 1.635 1.00 90.56 90 GLN A O 1
ATOM 719 N N . LEU A 1 91 ? -10.896 0.985 1.964 1.00 93.44 91 LEU A N 1
ATOM 720 C CA . LEU A 1 91 ? -11.274 0.931 0.548 1.00 93.44 91 LEU A CA 1
ATOM 721 C C . LEU A 1 91 ? -10.445 1.893 -0.307 1.00 93.44 91 LEU A C 1
ATOM 723 O O . LEU A 1 91 ? -9.901 1.495 -1.328 1.00 93.44 91 LEU A O 1
ATOM 727 N N . ARG A 1 92 ? -10.277 3.140 0.144 1.00 93.25 92 ARG A N 1
ATOM 728 C CA . ARG A 1 92 ? -9.464 4.132 -0.576 1.00 93.25 92 ARG A CA 1
ATOM 729 C C . ARG A 1 92 ? -7.992 3.739 -0.667 1.00 93.25 92 ARG A C 1
ATOM 731 O O . ARG A 1 92 ? -7.330 4.105 -1.630 1.00 93.25 92 ARG A O 1
ATOM 738 N N . ILE A 1 93 ? -7.459 3.053 0.345 1.00 89.50 93 ILE A N 1
ATOM 739 C CA . ILE A 1 93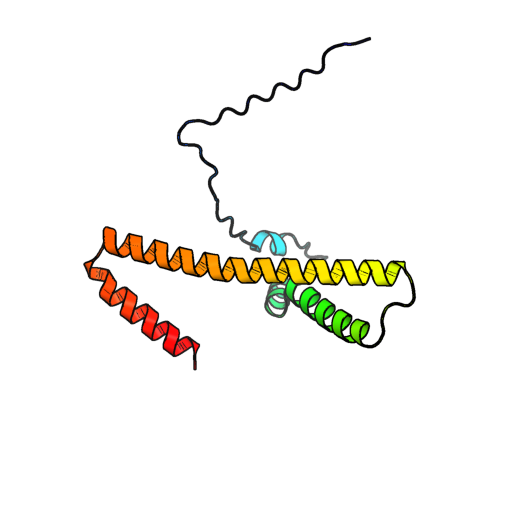 ? -6.086 2.540 0.310 1.00 89.50 93 ILE A CA 1
ATOM 740 C C . ILE A 1 93 ? -5.966 1.419 -0.726 1.00 89.50 93 ILE A C 1
ATOM 742 O O . ILE A 1 93 ? -5.009 1.432 -1.495 1.00 89.50 93 ILE A O 1
ATOM 746 N N . GLU A 1 94 ? -6.923 0.489 -0.782 1.00 90.44 94 GLU A N 1
ATOM 747 C CA . GLU A 1 94 ? -6.920 -0.571 -1.801 1.00 90.44 94 GLU A CA 1
ATOM 748 C C . GLU A 1 94 ? -7.060 0.003 -3.218 1.00 90.44 94 GLU A C 1
ATOM 750 O O . GLU A 1 94 ? -6.275 -0.350 -4.089 1.00 90.44 94 GLU A O 1
ATOM 755 N N . GLU A 1 95 ? -7.928 0.997 -3.433 1.00 94.19 95 GLU A N 1
ATOM 756 C CA . GLU A 1 95 ? -8.026 1.703 -4.723 1.00 94.19 95 GLU A CA 1
ATOM 757 C C . GLU A 1 95 ? -6.695 2.341 -5.156 1.00 94.19 95 GLU A C 1
ATOM 759 O O . GLU A 1 95 ? -6.353 2.352 -6.339 1.00 94.19 95 GLU A O 1
ATOM 764 N N . VAL A 1 96 ? -5.930 2.895 -4.208 1.00 92.75 96 VAL A N 1
ATOM 765 C CA . VAL A 1 96 ? -4.607 3.462 -4.499 1.00 92.75 96 VAL A CA 1
ATOM 766 C C . VAL A 1 96 ? -3.615 2.369 -4.892 1.00 92.75 96 VAL A C 1
ATOM 768 O O . VAL A 1 96 ? -2.854 2.583 -5.831 1.00 92.75 96 VAL A O 1
ATOM 771 N N . LYS A 1 97 ? -3.626 1.215 -4.215 1.00 87.50 97 LYS A N 1
ATOM 772 C CA . LYS A 1 97 ? -2.757 0.077 -4.558 1.00 87.50 97 LYS A CA 1
ATOM 773 C C . LYS A 1 97 ? -3.090 -0.497 -5.933 1.00 87.50 97 LYS A C 1
ATOM 775 O O . LYS A 1 97 ? -2.184 -0.776 -6.710 1.00 87.50 97 LYS A O 1
ATOM 780 N N . ASP A 1 98 ? -4.375 -0.632 -6.244 1.00 92.06 98 ASP A N 1
ATOM 781 C CA . ASP A 1 98 ? -4.818 -1.124 -7.548 1.00 92.06 98 ASP A CA 1
ATOM 782 C C . ASP A 1 98 ? -4.398 -0.167 -8.667 1.00 92.06 98 ASP A C 1
ATOM 784 O O . ASP A 1 98 ? -3.919 -0.600 -9.717 1.00 92.06 98 ASP A O 1
ATOM 788 N N . ARG A 1 99 ? -4.516 1.147 -8.435 1.00 93.12 99 ARG A N 1
ATOM 789 C CA . ARG A 1 99 ? -4.045 2.146 -9.397 1.00 93.12 99 ARG A CA 1
ATOM 790 C C . ARG A 1 99 ? -2.528 2.125 -9.564 1.00 93.12 99 ARG A C 1
ATOM 792 O O . ARG A 1 99 ? -2.072 2.206 -10.694 1.00 93.12 99 ARG A O 1
ATOM 799 N N . ASP A 1 100 ? -1.763 1.963 -8.487 1.00 92.62 100 ASP A N 1
ATOM 800 C CA . ASP A 1 100 ? -0.301 1.830 -8.562 1.00 92.62 100 ASP A CA 1
ATOM 801 C C . ASP A 1 100 ? 0.113 0.648 -9.455 1.00 92.62 100 ASP A C 1
ATOM 803 O O . ASP A 1 100 ? 0.971 0.789 -10.324 1.00 92.62 100 ASP A O 1
ATOM 807 N N . ALA A 1 101 ? -0.570 -0.496 -9.336 1.00 89.75 101 ALA A N 1
ATOM 808 C CA . ALA A 1 101 ? -0.322 -1.647 -10.203 1.00 89.75 101 ALA A CA 1
ATOM 809 C C . ALA A 1 101 ? -0.597 -1.345 -11.690 1.00 89.75 101 ALA A C 1
ATOM 811 O O . ALA A 1 101 ? 0.156 -1.790 -12.559 1.00 89.75 101 ALA A O 1
ATOM 812 N N . ILE A 1 102 ? -1.649 -0.576 -11.988 1.00 93.44 102 ILE A N 1
ATOM 813 C CA . ILE A 1 102 ? -1.958 -0.118 -13.351 1.00 93.44 102 ILE A CA 1
ATOM 814 C C . ILE A 1 102 ? -0.876 0.849 -13.849 1.00 93.44 102 ILE A C 1
ATOM 816 O O . ILE A 1 102 ? -0.350 0.658 -14.945 1.00 93.44 102 ILE A O 1
ATOM 820 N N . ASP A 1 103 ? -0.487 1.827 -13.032 1.00 93.56 103 ASP A N 1
ATOM 821 C CA . ASP A 1 103 ? 0.537 2.818 -13.372 1.00 93.56 103 ASP A CA 1
ATOM 822 C C . ASP A 1 103 ? 1.886 2.138 -13.686 1.00 93.56 103 ASP A C 1
ATOM 824 O O . ASP A 1 103 ? 2.591 2.535 -14.617 1.00 93.56 103 ASP A O 1
ATOM 828 N N . VAL A 1 104 ? 2.245 1.072 -12.960 1.00 92.88 104 VAL A N 1
ATOM 829 C CA . VAL A 1 104 ? 3.444 0.261 -13.241 1.00 92.88 104 VAL A CA 1
ATOM 830 C C . VAL A 1 104 ? 3.368 -0.409 -14.617 1.00 92.88 104 VAL A C 1
ATOM 832 O O . VAL A 1 104 ? 4.364 -0.419 -15.346 1.00 92.88 104 VAL A O 1
ATOM 835 N N . LEU A 1 105 ? 2.210 -0.951 -15.006 1.00 92.62 105 LEU A N 1
ATOM 836 C CA . LEU A 1 105 ? 2.028 -1.547 -16.335 1.00 92.62 105 LEU A CA 1
ATOM 837 C C . LEU A 1 105 ? 2.168 -0.496 -17.441 1.00 92.62 105 LEU A C 1
ATOM 839 O O . LEU A 1 105 ? 2.906 -0.714 -18.402 1.00 92.62 105 LEU A O 1
ATOM 843 N N . GLU A 1 106 ? 1.547 0.672 -17.269 1.00 94.50 106 GLU A N 1
ATOM 844 C CA . GLU A 1 106 ? 1.662 1.776 -18.226 1.00 94.50 106 GLU A CA 1
ATOM 845 C C . GLU A 1 106 ? 3.113 2.265 -18.371 1.00 94.50 106 GLU A C 1
ATOM 847 O O . GLU A 1 106 ? 3.576 2.566 -19.477 1.00 94.50 106 GLU A O 1
ATOM 852 N N . GLN A 1 107 ? 3.875 2.295 -17.273 1.00 94.12 107 GLN A N 1
ATOM 853 C CA . GLN A 1 107 ? 5.303 2.608 -17.312 1.00 94.12 107 GLN A CA 1
ATOM 854 C C . GLN A 1 107 ? 6.100 1.564 -18.097 1.00 94.12 107 GLN A C 1
ATOM 856 O O . GLN A 1 107 ? 6.961 1.939 -18.898 1.00 94.12 107 GLN A O 1
ATOM 861 N N . ILE A 1 108 ? 5.824 0.270 -17.906 1.00 93.38 108 ILE A N 1
ATOM 862 C CA . ILE A 1 108 ? 6.475 -0.803 -18.672 1.00 93.38 108 ILE A CA 1
ATOM 863 C C . ILE A 1 108 ? 6.197 -0.622 -20.167 1.00 93.38 108 ILE A C 1
ATOM 865 O O . ILE A 1 108 ? 7.139 -0.632 -20.965 1.00 93.38 108 ILE A O 1
ATOM 869 N N . ASP A 1 109 ? 4.941 -0.384 -20.543 1.00 93.69 109 ASP A N 1
ATOM 870 C CA . ASP A 1 109 ? 4.550 -0.161 -21.936 1.00 93.69 109 ASP A CA 1
ATOM 871 C C . ASP A 1 109 ? 5.257 1.061 -22.534 1.00 93.69 109 ASP A C 1
ATOM 873 O O . ASP A 1 109 ? 5.833 0.994 -23.626 1.00 93.69 109 ASP A O 1
ATOM 877 N N . GLY A 1 110 ? 5.304 2.170 -21.791 1.00 94.25 110 GLY A N 1
ATOM 878 C CA . GLY A 1 110 ? 6.008 3.384 -22.200 1.00 94.25 110 GLY A CA 1
ATOM 879 C C . GLY A 1 110 ? 7.514 3.171 -22.390 1.00 94.25 110 GLY A C 1
ATOM 880 O O . GLY A 1 110 ? 8.101 3.653 -23.368 1.00 94.25 110 GLY A O 1
ATOM 881 N N . LEU A 1 111 ? 8.152 2.417 -21.491 1.00 94.62 111 LEU A N 1
ATOM 882 C CA . LEU A 1 111 ? 9.573 2.077 -21.582 1.00 94.62 111 LEU A CA 1
ATOM 883 C C . LEU A 1 111 ? 9.866 1.167 -22.781 1.00 94.62 111 LEU A C 1
ATOM 885 O O . LEU A 1 111 ? 10.855 1.394 -23.486 1.00 94.62 111 LEU A O 1
ATOM 889 N N . LEU A 1 112 ? 9.006 0.184 -23.058 1.00 94.00 112 LEU A N 1
ATOM 890 C CA . LEU A 1 112 ? 9.131 -0.693 -24.224 1.00 94.00 112 LEU A CA 1
ATOM 891 C C . LEU A 1 112 ? 8.941 0.076 -25.536 1.00 94.00 112 LEU A C 1
ATOM 893 O O . LEU A 1 112 ? 9.764 -0.062 -26.443 1.00 94.00 112 LEU A O 1
ATOM 897 N N . ALA A 1 113 ? 7.931 0.944 -25.618 1.00 94.31 113 ALA A N 1
ATOM 898 C CA . ALA A 1 113 ? 7.692 1.785 -26.791 1.00 94.31 113 ALA A CA 1
ATOM 899 C C . ALA A 1 113 ? 8.861 2.749 -27.058 1.00 94.31 113 ALA A C 1
ATOM 901 O O . ALA A 1 113 ? 9.225 3.016 -28.207 1.00 94.31 113 ALA A O 1
ATOM 902 N N . ARG A 1 114 ? 9.487 3.276 -25.998 1.00 94.25 114 ARG A N 1
ATOM 903 C CA . ARG A 1 114 ? 10.703 4.086 -26.120 1.00 94.25 114 ARG A CA 1
ATOM 904 C C . ARG A 1 114 ? 11.878 3.255 -26.632 1.00 94.25 114 ARG A C 1
ATOM 906 O O . ARG A 1 114 ? 12.582 3.722 -27.525 1.00 94.25 114 ARG A O 1
ATOM 913 N N . LEU A 1 115 ? 12.074 2.049 -26.095 1.00 94.69 115 LEU A N 1
ATOM 914 C CA . LEU A 1 115 ? 13.149 1.146 -26.507 1.00 94.69 115 LEU A CA 1
ATOM 915 C C . LEU A 1 115 ? 13.031 0.766 -27.987 1.00 94.69 115 LEU A C 1
ATOM 917 O O . LEU A 1 115 ? 14.035 0.789 -28.690 1.00 94.69 115 LEU A O 1
ATOM 921 N N . GLU A 1 116 ? 11.823 0.479 -28.471 1.00 93.44 116 GLU A N 1
ATOM 922 C CA . GLU A 1 116 ? 11.568 0.186 -29.886 1.00 93.44 116 GLU A CA 1
ATOM 923 C C . GLU A 1 116 ? 11.970 1.354 -30.799 1.00 93.44 116 GLU A C 1
ATOM 925 O O . GLU A 1 116 ? 12.570 1.142 -31.850 1.00 93.44 116 GLU A O 1
ATOM 930 N N . LYS A 1 117 ? 11.704 2.596 -30.375 1.00 95.00 117 LYS A N 1
ATOM 931 C CA . LYS A 1 117 ? 12.055 3.797 -31.147 1.00 95.00 117 LYS A CA 1
ATOM 932 C C . LYS A 1 117 ? 13.552 4.098 -31.155 1.00 95.00 117 LYS A C 1
ATOM 934 O O . LYS A 1 117 ? 14.055 4.573 -32.169 1.00 95.00 117 LYS A O 1
ATOM 939 N N . THR A 1 118 ? 14.255 3.899 -30.038 1.00 96.31 118 THR A N 1
ATOM 940 C CA . THR A 1 118 ? 15.666 4.310 -29.915 1.00 96.31 118 THR A CA 1
ATOM 941 C C . THR A 1 118 ? 16.662 3.188 -30.198 1.00 96.31 118 THR A C 1
ATOM 943 O O . THR A 1 118 ? 17.742 3.471 -30.708 1.00 96.31 118 THR A O 1
ATOM 946 N N . HIS A 1 119 ? 16.318 1.940 -29.871 1.00 94.62 119 HIS A N 1
ATOM 947 C CA . HIS A 1 119 ? 17.182 0.758 -29.978 1.00 94.62 119 HIS A CA 1
ATOM 948 C C . HIS A 1 119 ? 16.372 -0.495 -30.376 1.00 94.62 119 HIS A C 1
ATOM 950 O O . HIS A 1 119 ? 16.258 -1.439 -29.579 1.00 94.62 119 HIS A O 1
ATOM 956 N N . PRO A 1 120 ? 15.785 -0.532 -31.588 1.00 93.25 120 PRO A N 1
ATOM 957 C CA . PRO A 1 120 ? 14.924 -1.634 -32.026 1.00 93.25 120 PRO A CA 1
ATOM 958 C C . PRO A 1 120 ? 15.628 -2.999 -31.990 1.00 93.25 120 PRO A C 1
ATOM 960 O O . PRO A 1 120 ? 15.001 -4.019 -31.703 1.00 93.25 120 PRO A O 1
ATOM 963 N N . GLU A 1 121 ? 16.947 -3.034 -32.192 1.00 93.44 121 GLU A N 1
ATOM 964 C CA . GLU A 1 121 ? 17.762 -4.248 -32.130 1.00 93.44 121 GLU A CA 1
ATOM 965 C C . GLU A 1 121 ? 17.761 -4.909 -30.742 1.00 93.44 121 GLU A C 1
ATOM 967 O O . GLU A 1 121 ? 17.979 -6.115 -30.621 1.00 93.44 121 GLU A O 1
ATOM 972 N N . ARG A 1 122 ? 17.484 -4.141 -29.679 1.00 92.81 122 ARG A N 1
ATOM 973 C CA . ARG A 1 122 ? 17.454 -4.636 -28.294 1.00 92.81 122 ARG A CA 1
ATOM 974 C C . ARG A 1 122 ? 16.083 -5.144 -27.856 1.00 92.81 122 ARG A C 1
ATOM 976 O O . ARG A 1 122 ? 15.985 -5.747 -26.786 1.00 92.81 122 ARG A O 1
ATOM 983 N N . LEU A 1 123 ? 15.040 -4.960 -28.666 1.00 91.25 123 LEU A N 1
ATOM 984 C CA . LEU A 1 123 ? 13.674 -5.340 -28.303 1.00 91.25 123 LEU A CA 1
ATOM 985 C C . LEU A 1 123 ? 13.531 -6.857 -28.095 1.00 91.25 123 LEU A C 1
ATOM 987 O O . LEU A 1 123 ? 12.893 -7.295 -27.138 1.00 91.25 123 LEU A O 1
ATOM 991 N N . ALA A 1 124 ? 14.177 -7.666 -28.941 1.00 90.38 124 ALA A N 1
ATOM 992 C CA . ALA A 1 124 ? 14.172 -9.125 -28.807 1.00 90.38 124 ALA A CA 1
ATOM 993 C C . ALA A 1 124 ? 14.813 -9.585 -27.484 1.00 90.38 124 ALA A C 1
ATOM 995 O O . ALA A 1 124 ? 14.256 -10.426 -26.778 1.00 90.38 124 ALA A O 1
ATOM 996 N N . ALA A 1 125 ? 15.940 -8.973 -27.106 1.00 92.06 125 ALA A N 1
ATOM 997 C CA . ALA A 1 125 ? 16.616 -9.262 -25.844 1.00 92.06 125 ALA A CA 1
ATOM 998 C C . ALA A 1 125 ? 15.781 -8.827 -24.626 1.00 92.06 125 ALA A C 1
ATOM 1000 O O . ALA A 1 125 ? 15.731 -9.544 -23.627 1.00 92.06 125 ALA A O 1
ATOM 1001 N N . ALA A 1 126 ? 15.096 -7.680 -24.705 1.00 92.00 126 ALA A N 1
ATOM 1002 C CA . ALA A 1 126 ? 14.195 -7.219 -23.649 1.00 92.00 126 ALA A CA 1
ATOM 1003 C C . ALA A 1 126 ? 13.023 -8.191 -23.437 1.00 92.00 126 ALA A C 1
ATOM 1005 O O . ALA A 1 126 ? 12.762 -8.583 -22.301 1.00 92.00 126 ALA A O 1
ATOM 1006 N N . ARG A 1 127 ? 12.385 -8.656 -24.522 1.00 91.25 127 ARG A N 1
ATOM 1007 C CA . ARG A 1 127 ? 11.309 -9.662 -24.460 1.00 91.25 127 ARG A CA 1
ATOM 1008 C C . ARG A 1 127 ? 11.764 -10.947 -23.774 1.00 91.25 127 ARG A C 1
ATOM 1010 O O . ARG A 1 127 ? 11.079 -11.432 -22.879 1.00 91.25 127 ARG A O 1
ATOM 1017 N N . GLN A 1 128 ? 12.932 -11.469 -24.152 1.00 92.75 128 GLN A N 1
ATOM 1018 C CA . GLN A 1 128 ? 13.466 -12.698 -23.563 1.00 92.75 128 GLN A CA 1
ATOM 1019 C C . GLN A 1 128 ? 13.765 -12.537 -22.065 1.00 92.75 128 GLN A C 1
ATOM 1021 O O . GLN A 1 128 ? 13.429 -13.420 -21.277 1.00 92.75 128 GLN A O 1
ATOM 1026 N N . ARG A 1 129 ? 14.344 -11.398 -21.654 1.00 91.81 129 ARG A N 1
ATOM 1027 C CA . ARG A 1 129 ? 14.604 -11.112 -20.233 1.00 91.81 129 ARG A CA 1
ATOM 1028 C C . ARG A 1 129 ? 13.309 -11.022 -19.435 1.00 91.81 129 ARG A C 1
ATOM 1030 O O . ARG A 1 129 ? 13.209 -11.683 -18.409 1.00 91.81 129 ARG A O 1
ATOM 1037 N N . ILE A 1 130 ? 12.316 -10.271 -19.916 1.00 92.62 130 ILE A N 1
ATOM 1038 C CA . ILE A 1 130 ? 11.019 -10.137 -19.236 1.00 92.62 130 ILE A CA 1
ATOM 1039 C C . ILE A 1 130 ? 10.348 -11.508 -19.081 1.00 92.62 130 ILE A C 1
ATOM 1041 O O . ILE A 1 130 ? 9.961 -11.856 -17.970 1.00 92.62 130 ILE A O 1
ATOM 1045 N N . ALA A 1 131 ? 10.292 -12.317 -20.146 1.00 91.44 131 ALA A N 1
ATOM 1046 C CA . ALA A 1 131 ? 9.717 -13.662 -20.089 1.00 91.44 131 ALA A CA 1
ATOM 1047 C C . ALA A 1 131 ? 10.403 -14.542 -19.029 1.00 91.44 131 ALA A C 1
ATOM 1049 O O . ALA A 1 131 ? 9.731 -15.123 -18.180 1.00 91.44 131 ALA A O 1
ATOM 1050 N N . SER A 1 132 ? 11.741 -14.565 -19.013 1.00 92.25 132 SER A N 1
ATOM 1051 C CA . SER A 1 132 ? 12.499 -15.353 -18.031 1.00 92.25 132 SER A CA 1
ATOM 1052 C C . SER A 1 132 ? 12.269 -14.901 -16.584 1.00 92.25 132 SER A C 1
ATOM 1054 O O . SER A 1 132 ? 12.170 -15.733 -15.684 1.00 92.25 132 SER A O 1
ATOM 1056 N N . THR A 1 133 ? 12.140 -13.591 -16.351 1.00 92.19 133 THR A N 1
ATOM 1057 C CA . THR A 1 133 ? 11.867 -13.043 -15.018 1.00 92.19 133 THR A CA 1
ATOM 1058 C C . THR A 1 133 ? 10.455 -13.399 -14.553 1.00 92.19 133 THR A C 1
ATOM 1060 O O . THR A 1 133 ? 10.274 -13.768 -13.396 1.00 92.19 133 THR A O 1
ATOM 1063 N N . LEU A 1 134 ? 9.459 -13.341 -15.445 1.00 89.75 134 LEU A N 1
ATOM 1064 C CA . LEU A 1 134 ? 8.078 -13.710 -15.121 1.00 89.75 134 LEU A CA 1
ATOM 1065 C C . LEU A 1 134 ? 7.952 -15.199 -14.767 1.00 89.75 134 LEU A C 1
ATOM 1067 O O . LEU A 1 134 ? 7.283 -15.533 -13.791 1.00 89.75 134 LEU A O 1
ATOM 1071 N N . GLU A 1 135 ? 8.639 -16.084 -15.496 1.00 88.81 135 GLU A N 1
ATOM 1072 C CA . GLU A 1 135 ? 8.691 -17.522 -15.185 1.00 88.81 135 GLU A CA 1
ATOM 1073 C C . GLU A 1 135 ? 9.403 -17.833 -13.860 1.00 88.81 135 GLU A C 1
ATOM 1075 O O . GLU A 1 135 ? 9.074 -18.818 -13.196 1.00 88.81 135 GLU A O 1
ATOM 1080 N N . ALA A 1 136 ? 10.396 -17.026 -13.476 1.00 86.38 136 ALA A N 1
ATOM 1081 C CA . ALA A 1 136 ? 11.090 -17.168 -12.199 1.00 86.38 136 ALA A CA 1
ATOM 1082 C C . ALA A 1 136 ? 10.238 -16.683 -11.016 1.00 86.38 136 ALA A C 1
ATOM 1084 O O . ALA A 1 136 ? 10.328 -17.257 -9.939 1.00 86.38 136 ALA A O 1
ATOM 1085 N N . ALA A 1 137 ? 9.400 -15.663 -11.217 1.00 77.50 137 ALA A N 1
ATOM 1086 C CA . ALA A 1 137 ? 8.528 -15.112 -10.178 1.00 77.50 137 ALA A CA 1
ATOM 1087 C C . ALA A 1 137 ? 7.314 -16.002 -9.837 1.00 77.50 137 ALA A C 1
ATOM 1089 O O . ALA A 1 137 ? 6.696 -15.805 -8.797 1.00 77.50 137 ALA A O 1
ATOM 1090 N N . HIS A 1 138 ? 6.964 -16.960 -10.704 1.00 65.00 138 HIS A N 1
ATOM 1091 C CA . HIS A 1 138 ? 5.830 -17.882 -10.521 1.00 65.00 138 HIS A CA 1
ATOM 109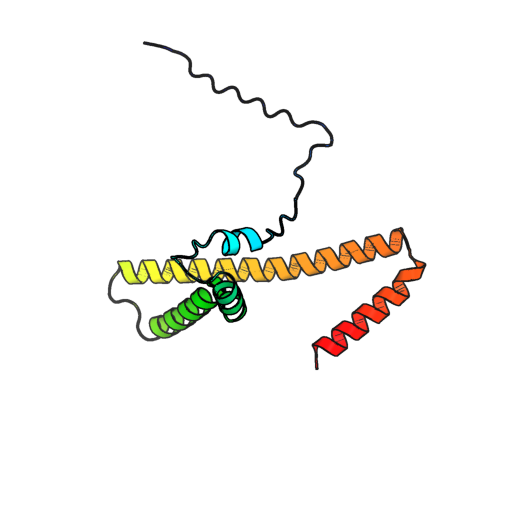2 C C . HIS A 1 138 ? 6.228 -19.261 -9.953 1.00 65.00 138 HIS A C 1
ATOM 1094 O O . HIS A 1 138 ? 5.389 -20.162 -9.905 1.00 6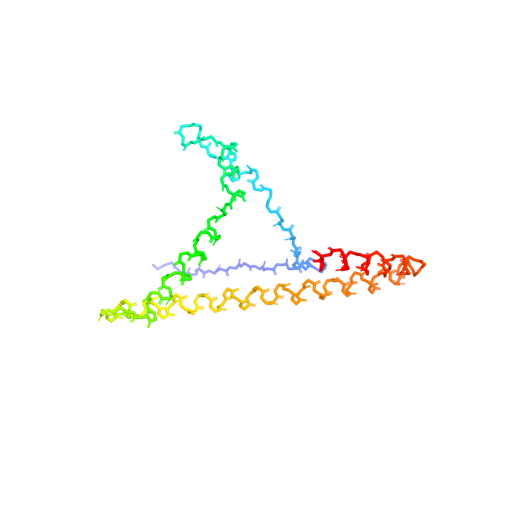5.00 138 HIS A O 1
ATOM 1100 N N . ARG A 1 139 ? 7.491 -19.447 -9.552 1.00 52.34 139 ARG A N 1
ATOM 1101 C CA . ARG A 1 139 ? 7.985 -20.646 -8.855 1.00 52.34 139 ARG A CA 1
ATOM 1102 C C . ARG A 1 139 ? 8.204 -20.359 -7.380 1.00 52.34 139 ARG A C 1
ATOM 1104 O O . ARG A 1 139 ? 7.951 -21.291 -6.589 1.00 52.34 139 ARG A O 1
#

pLDDT: mean 80.29, std 16.81, range [39.97, 97.12]

Sequence (139 aa):
MFPWFFFWAPQVTLPFGGSVAQQIEPDTSWFFAGIPQDAGDPRLERKAFEIASYGRQLGLLTEVIMDLAAQTPPATAQGRKSLQRLREIQLRIEEVKDRDAIDVLEQIDGLLARLEKTHPERLAAARQRIASTLEAAHR

=== Feature glossary ===
Key to the feature types in this record:

— What the protein is —

Primary structure: the covalent order of the twenty standard amino acids along the backbone. Two proteins with the same sequence will (almost always) fold to the same structure; two with 30% identity often share a fold but not the details.

Database cross-references. InterPro integrates a dozen domain/family signature databases into unified entries with residue-range hits. GO terms attach function/process/location labels with evidence codes. CATH codes position the fold in a four-level structural taxonomy. Organism is the NCBI-taxonomy species name.

— Where its atoms are —

The mmCIF block holds the 3D Cartesian coordinates of each backbone atom (N, Cα, C, O) in ångströms. mmCIF is the PDB's canonical archive format — a tagged-loop text representation of the atomic model.

Six rendered views show the 3D structure from the faces of a cube — i.e. along ±x, ±y, ±z. Rendering representation is drawn randomly per protein from cartoon (secondary-structure ribbons), sticks (backbone bonds), or molecular surface; coloring is either N→C rainbow (blue at the N-terminus through red at the C-terminus) or one color per chain.

— Local backbone conformation —

DSSP 8-state secondary structure assigns each residue one of H (α-helix), G (3₁₀-helix), I (π-helix), E (extended β-strand), B (isolated β-bridge), T (hydrogen-bonded turn), S (bend), or '-' (coil). The assignment is computed from backbone hydrogen-bond geometry via the Kabsch–Sander algorithm.

P-SEA three-state annotation labels each residue as helix, strand, or coil based purely on the geometry of the Cα trace. It serves as a fallback when the full backbone (and thus DSSP) is unavailable.

The φ/ψ torsion pair specifies the backbone conformation at each residue. φ rotates about the N–Cα bond, ψ about the Cα–C bond. Steric clashes forbid most of the (φ, ψ) plane — the allowed regions (α-helix basin, β-sheet basin, left-handed helix) are the Ramachandran-allowed regions.

— Global shape and packing —

The geometric summary reports three shape descriptors. Rg (radius of gyration) measures how spread out the Cα atoms are about their centre of mass; compact globular proteins have small Rg, elongated or unfolded ones large. Cα contacts (<8 Å, |i−j|>4) count long-range residue pairs in spatial proximity — high for tightly packed folds, near zero for rods or random coil. The bounding-box extents give the protein's footprint along x, y, z in Å.

Accessible surface area quantifies burial. A residue with SASA near zero is packed into the hydrophobic core; one with SASA >100 Å² sits on the surface. Computed here via the Shrake–Rupley numerical algorithm with a 1.4 Å probe.

Plot images: a contact map (which residues are close in 3D, as an N×N binary image), a Ramachandran scatter (backbone torsion angles, revealing secondary-structure composition at a glance), and 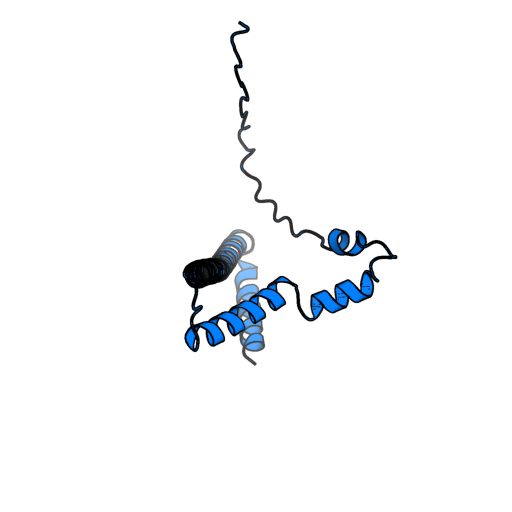— for AlphaFold structures — a PAE heatmap (pairwise prediction confidence).

— Structural neighborhood —

The Foldseek 3Di string encodes local tertiary geometry as a 20-letter alphabet — one character per residue — derived from the relative positions of nearby Cα atoms. Unlike the amino-acid sequence, 3Di is a direct function of the 3D structure, so two proteins with the same fold have similar 3Di strings even at low sequence identity.

Nearest PDB neighbors are the top structural matches found by Foldseek when searching this structure against the entire Protein Data Bank. Each hit reports a TM-score (0 to 1; >0.5 almost always implies the same fold) and an E-value. These are *structural* homologs — they may share no detectable sequence similarity.

— Confidence and disorder —

For AlphaFold models, the B-factor field carries pLDDT — the model's own estimate of local accuracy on a 0–1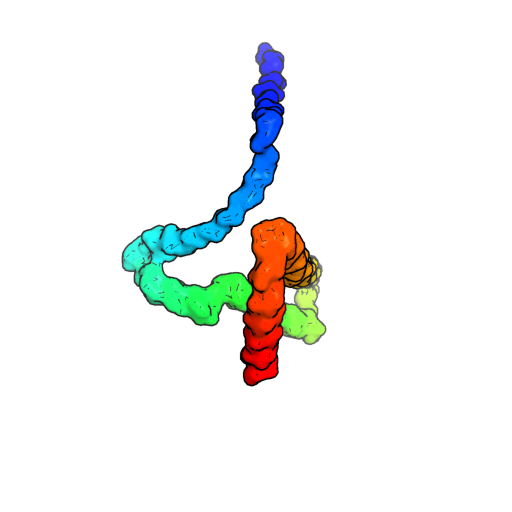00 scale. Regions with pLDDT<50 should be treated as essentially unmodeled; they often correspond to intrinsically disordered segments.

B-factor (Debye–Waller factor) reflects atomic displacement in the crystal lattice. It is an experimental observable (units Å²), not a prediction; low values mean the atom is pinned down, high values mean it moves or is heterogeneous across the crystal.

Predicted aligned error is AlphaFold's pairwise confidence. Unlike pLDDT (per-residue), PAE is per-residue-pair and captures whether two parts of the structure are correctly placed relative to each other. Units are ångströms of expected positional error.